Protein AF-A0A0J7LM76-F1 (afdb_monomer_lite)

Organism: NCBI:txid1304281

Structure (mmCIF, N/CA/C/O backbone):
data_AF-A0A0J7LM76-F1
#
_entry.id   AF-A0A0J7LM76-F1
#
loop_
_atom_site.group_PDB
_atom_site.id
_atom_site.type_symbol
_atom_site.label_atom_id
_atom_site.label_alt_id
_atom_site.label_comp_id
_atom_site.label_asym_id
_atom_site.label_entity_id
_atom_site.label_seq_id
_atom_site.pdbx_PDB_ins_code
_atom_site.Cartn_x
_atom_site.Cartn_y
_atom_site.Cartn_z
_atom_site.occupancy
_atom_site.B_iso_or_equiv
_atom_site.auth_seq_id
_atom_site.auth_comp_id
_atom_site.auth_asym_id
_atom_site.auth_atom_id
_atom_site.pdbx_PDB_model_num
ATOM 1 N N . MET A 1 1 ? -8.062 10.888 3.475 1.00 72.00 1 MET A N 1
ATOM 2 C CA . MET A 1 1 ? -6.607 10.713 3.688 1.00 72.00 1 MET A CA 1
ATOM 3 C C . MET A 1 1 ? -6.421 9.541 4.639 1.00 72.00 1 MET A C 1
ATOM 5 O O . MET A 1 1 ? -7.207 9.457 5.574 1.00 72.00 1 MET A O 1
ATOM 9 N N . LEU A 1 2 ? -5.479 8.626 4.381 1.00 82.75 2 LEU A N 1
ATOM 10 C CA . LEU A 1 2 ? -5.238 7.482 5.273 1.00 82.75 2 LEU A CA 1
ATOM 11 C C . LEU A 1 2 ? -4.681 7.984 6.621 1.00 82.75 2 LEU A C 1
ATOM 13 O O . LEU A 1 2 ? -3.680 8.714 6.594 1.00 82.75 2 LEU A O 1
ATOM 17 N N . PRO A 1 3 ? -5.318 7.660 7.763 1.00 88.88 3 PRO A N 1
ATOM 18 C CA . PRO A 1 3 ? -4.797 8.015 9.081 1.00 88.88 3 PRO A CA 1
ATOM 19 C C . PRO A 1 3 ? -3.497 7.264 9.407 1.00 88.88 3 PRO A C 1
ATOM 21 O O . PRO A 1 3 ? -3.140 6.288 8.744 1.00 88.88 3 PRO A O 1
ATOM 24 N N . ASN A 1 4 ? -2.782 7.719 10.433 1.00 92.31 4 ASN A N 1
ATOM 25 C CA . ASN A 1 4 ? -1.683 6.931 10.985 1.00 92.31 4 ASN A CA 1
ATOM 26 C C . ASN A 1 4 ? -2.240 5.667 11.652 1.00 92.31 4 ASN A C 1
ATOM 28 O O . ASN A 1 4 ? -3.365 5.666 12.160 1.00 92.31 4 ASN A O 1
ATOM 32 N N . GLY A 1 5 ? -1.452 4.601 11.626 1.00 93.81 5 GLY A N 1
ATOM 33 C CA . GLY A 1 5 ? -1.812 3.330 12.228 1.00 93.81 5 GLY A CA 1
ATOM 34 C C . GLY A 1 5 ? -1.389 2.133 11.394 1.00 93.81 5 GLY A C 1
ATOM 35 O O . GLY A 1 5 ? -0.745 2.242 10.344 1.00 93.81 5 GLY A O 1
ATOM 36 N N . LYS A 1 6 ? -1.772 0.964 11.890 1.00 96.00 6 LYS A N 1
ATOM 37 C CA . LYS A 1 6 ? -1.459 -0.327 11.299 1.00 96.00 6 LYS A CA 1
ATOM 38 C C . LYS A 1 6 ? -2.634 -0.828 10.470 1.00 96.00 6 LYS A C 1
ATOM 40 O O . LYS A 1 6 ? -3.790 -0.756 10.890 1.00 96.00 6 LYS A O 1
ATOM 45 N N . TYR A 1 7 ? -2.332 -1.372 9.301 1.00 94.88 7 TYR A N 1
ATOM 46 C CA . TYR A 1 7 ? -3.302 -1.813 8.311 1.00 94.88 7 TYR A CA 1
ATOM 47 C C . TYR A 1 7 ? -3.037 -3.249 7.887 1.00 94.88 7 TYR A C 1
ATOM 49 O O . TYR A 1 7 ? -1.889 -3.679 7.789 1.00 94.88 7 TYR A O 1
ATOM 57 N N . LYS A 1 8 ? -4.112 -3.958 7.543 1.00 95.44 8 LYS A N 1
ATOM 58 C CA . LYS A 1 8 ? -4.060 -5.195 6.757 1.00 95.44 8 LYS A CA 1
ATOM 59 C C . LYS A 1 8 ? -4.645 -4.969 5.367 1.00 95.44 8 LYS A C 1
ATOM 61 O O . LYS A 1 8 ? -5.560 -4.155 5.196 1.00 95.44 8 LYS A O 1
ATOM 66 N N . VAL A 1 9 ? -4.150 -5.724 4.391 1.00 94.06 9 VAL A N 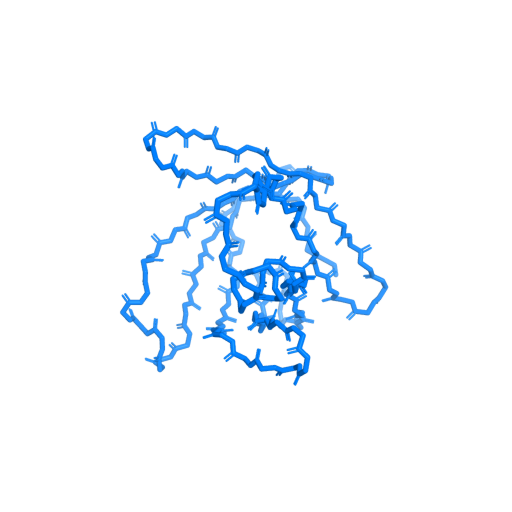1
ATOM 67 C CA . VAL A 1 9 ? -4.661 -5.700 3.015 1.00 94.06 9 VAL A CA 1
ATOM 68 C C . VAL A 1 9 ? -5.666 -6.826 2.785 1.00 94.06 9 VAL A C 1
ATOM 70 O O . VAL A 1 9 ? -5.381 -7.998 3.030 1.00 94.06 9 VAL A O 1
ATOM 73 N N . GLU A 1 10 ? -6.840 -6.468 2.271 1.00 94.75 10 GLU A N 1
ATOM 74 C CA . GLU A 1 10 ? -7.871 -7.396 1.803 1.00 94.75 10 GLU A CA 1
ATOM 75 C C . GLU A 1 10 ? -8.096 -7.180 0.306 1.00 94.75 10 GLU A C 1
ATOM 77 O O . GLU A 1 10 ? -8.751 -6.225 -0.102 1.00 94.75 10 GLU A O 1
ATOM 82 N N . PHE A 1 11 ? -7.527 -8.050 -0.524 1.00 94.94 11 PHE A N 1
ATOM 83 C CA . PHE A 1 11 ? -7.665 -7.962 -1.976 1.00 94.94 11 PHE A CA 1
ATOM 84 C C . PHE A 1 11 ? -9.087 -8.277 -2.455 1.00 94.94 11 PHE A C 1
ATOM 86 O O . PHE A 1 11 ? -9.793 -9.092 -1.856 1.00 94.94 11 PHE A O 1
ATOM 93 N N . ASP A 1 12 ? -9.490 -7.659 -3.568 1.00 93.38 12 ASP A N 1
ATOM 94 C CA . ASP A 1 12 ? -10.718 -8.044 -4.262 1.00 93.38 12 ASP A CA 1
ATOM 95 C C . ASP A 1 12 ? -10.616 -9.486 -4.775 1.00 93.38 12 ASP A C 1
ATOM 97 O O . ASP A 1 12 ? -9.527 -10.003 -5.020 1.00 93.38 12 ASP A O 1
ATOM 101 N N . LYS A 1 13 ? -11.765 -10.140 -4.984 1.00 93.31 13 LYS A N 1
ATOM 102 C CA . LYS A 1 13 ? -11.848 -11.575 -5.312 1.00 93.31 13 LYS A CA 1
ATOM 103 C C . LYS A 1 13 ? -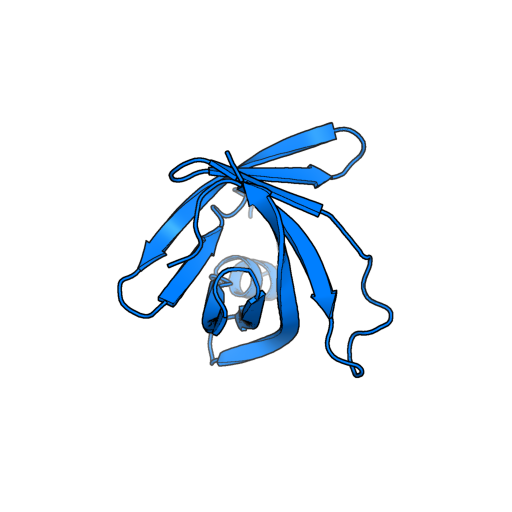10.948 -12.000 -6.480 1.00 93.31 13 LYS A C 1
ATOM 105 O O . LYS A 1 13 ? -10.342 -13.061 -6.440 1.00 93.31 13 LYS A O 1
ATOM 110 N N . GLN A 1 14 ? -10.828 -11.165 -7.509 1.00 92.62 14 GLN A N 1
ATOM 111 C CA . GLN A 1 14 ? -9.983 -11.445 -8.677 1.00 92.62 14 GLN A CA 1
ATOM 112 C C . GLN A 1 14 ? -8.471 -11.465 -8.371 1.00 92.62 14 GLN A C 1
ATOM 114 O O . GLN A 1 14 ? -7.689 -11.952 -9.181 1.00 92.62 14 GLN A O 1
ATOM 119 N N . PHE A 1 15 ? -8.067 -10.964 -7.202 1.00 90.81 15 PHE A N 1
ATOM 120 C CA . PHE A 1 15 ? -6.695 -10.917 -6.698 1.00 90.81 15 PHE A CA 1
ATOM 121 C C . PHE A 1 15 ? -6.538 -11.712 -5.389 1.00 90.81 15 PHE A C 1
ATOM 123 O O . PHE A 1 15 ? -5.578 -11.506 -4.654 1.00 90.81 15 PHE A O 1
ATOM 130 N N . GLU A 1 16 ? -7.452 -12.636 -5.076 1.00 89.38 16 GLU A N 1
ATOM 131 C CA . GLU A 1 16 ? -7.470 -13.362 -3.792 1.00 89.38 16 GLU A CA 1
ATOM 132 C C . GLU A 1 16 ? -6.212 -14.203 -3.514 1.00 89.38 16 GLU A C 1
ATOM 134 O O . GLU A 1 16 ? -5.915 -14.508 -2.358 1.00 89.38 16 GLU A O 1
ATOM 139 N N . LEU A 1 17 ? -5.466 -14.555 -4.567 1.00 90.94 17 LEU A N 1
ATOM 140 C CA . LEU A 1 17 ? -4.208 -15.300 -4.491 1.00 90.94 17 LEU A CA 1
ATOM 141 C C . LEU A 1 17 ? -2.989 -14.419 -4.172 1.00 90.94 17 LEU A C 1
ATOM 143 O O . LEU A 1 17 ? -1.901 -14.954 -3.963 1.00 90.94 17 LEU A O 1
ATOM 147 N N . TYR A 1 18 ? -3.137 -13.090 -4.144 1.00 87.00 18 TYR A N 1
ATOM 148 C CA . TYR A 1 18 ? -2.037 -12.200 -3.778 1.00 87.00 18 TYR A CA 1
ATOM 149 C C . TYR A 1 18 ? -1.645 -12.408 -2.307 1.00 87.00 18 TYR A C 1
ATOM 151 O O . TYR A 1 18 ? -2.508 -12.664 -1.458 1.00 87.00 18 TYR A O 1
ATOM 159 N N . PRO A 1 19 ? -0.345 -12.290 -1.978 1.00 86.56 19 PRO A N 1
ATOM 160 C CA . PRO A 1 19 ? 0.125 -12.469 -0.615 1.00 86.56 19 PRO A CA 1
ATOM 161 C C . PRO A 1 19 ? -0.535 -11.436 0.292 1.00 86.56 19 PRO A C 1
ATOM 163 O O . PRO A 1 19 ? -0.503 -10.238 0.021 1.00 86.56 19 PRO A O 1
ATOM 166 N N . LYS A 1 20 ? -1.137 -11.905 1.383 1.00 87.31 20 LYS A N 1
ATOM 167 C CA . LYS A 1 20 ? -1.681 -11.026 2.417 1.00 87.31 20 LYS A CA 1
ATOM 168 C C . LYS A 1 20 ? -0.525 -10.459 3.225 1.00 87.31 20 LYS A C 1
ATOM 170 O O . LYS A 1 20 ? 0.370 -11.203 3.620 1.00 87.31 20 LYS A O 1
ATOM 175 N N . PHE A 1 21 ? -0.571 -9.164 3.493 1.00 91.00 21 PHE A N 1
ATOM 176 C CA . PHE A 1 21 ? 0.436 -8.496 4.300 1.00 91.00 21 PHE A CA 1
ATOM 177 C C . PHE A 1 21 ? -0.182 -7.381 5.138 1.00 91.00 21 PHE A C 1
ATOM 179 O O . PHE A 1 21 ? -1.314 -6.937 4.910 1.00 91.00 21 PHE A O 1
ATOM 186 N N . GLU A 1 22 ? 0.598 -6.957 6.123 1.00 94.75 22 GLU A N 1
ATOM 187 C CA . GLU A 1 22 ? 0.316 -5.817 6.978 1.00 94.75 22 GLU A CA 1
ATOM 188 C C . GLU A 1 22 ? 1.378 -4.746 6.757 1.00 94.75 22 GLU A C 1
ATOM 190 O O . GLU A 1 22 ? 2.526 -5.043 6.412 1.00 94.75 22 GLU A O 1
ATOM 195 N N . PHE A 1 23 ? 0.989 -3.499 6.972 1.00 94.00 23 PHE A N 1
ATOM 196 C CA . PHE A 1 23 ? 1.892 -2.361 6.925 1.00 94.00 23 PHE A CA 1
ATOM 197 C C . PHE A 1 23 ? 1.464 -1.313 7.948 1.00 94.00 23 PHE A C 1
ATOM 199 O O . PHE A 1 23 ? 0.322 -1.301 8.409 1.00 94.00 23 PHE A O 1
ATOM 206 N N . GLN A 1 24 ? 2.380 -0.423 8.294 1.00 95.31 24 GLN A N 1
ATOM 207 C CA . GLN A 1 24 ? 2.133 0.701 9.183 1.00 95.31 24 GLN A CA 1
ATOM 208 C C . GLN A 1 24 ? 2.365 2.006 8.439 1.00 95.31 24 GLN A C 1
ATOM 210 O O . GLN A 1 24 ? 3.341 2.130 7.702 1.00 95.31 24 GLN A O 1
ATOM 215 N N . ILE A 1 25 ? 1.465 2.968 8.624 1.00 92.44 25 ILE A N 1
ATOM 216 C CA . ILE A 1 25 ? 1.656 4.345 8.176 1.00 92.44 25 ILE A CA 1
ATOM 217 C C . ILE A 1 25 ? 1.875 5.209 9.407 1.00 92.44 25 ILE A C 1
ATOM 219 O O . ILE A 1 25 ? 1.010 5.273 10.277 1.00 92.44 25 ILE A O 1
ATOM 223 N N . LEU A 1 26 ? 2.995 5.923 9.422 1.00 92.81 26 LEU A N 1
ATOM 224 C CA . LEU A 1 26 ? 3.290 6.938 10.421 1.00 92.81 26 LEU A CA 1
ATOM 225 C C . LEU A 1 26 ? 3.768 8.201 9.708 1.00 92.81 26 LEU A C 1
ATOM 227 O O . LEU A 1 26 ? 4.839 8.221 9.101 1.00 92.81 26 LEU A O 1
ATOM 231 N N . ASN A 1 27 ? 2.963 9.261 9.782 1.00 89.44 27 ASN A N 1
ATOM 232 C CA . ASN A 1 27 ? 3.192 10.529 9.090 1.00 89.44 27 ASN A CA 1
ATOM 233 C C . ASN A 1 27 ? 3.333 10.316 7.572 1.00 89.44 27 ASN A C 1
ATOM 235 O O . ASN A 1 27 ? 2.369 9.900 6.920 1.00 89.44 27 ASN A O 1
ATOM 239 N N . ASP A 1 28 ? 4.523 10.576 7.033 1.00 89.44 28 ASP A N 1
ATOM 240 C CA . ASP A 1 28 ? 4.866 10.461 5.613 1.00 89.44 28 ASP A CA 1
ATOM 241 C C . ASP A 1 28 ? 5.736 9.229 5.332 1.00 89.44 28 ASP A C 1
ATOM 243 O O . ASP A 1 28 ? 6.495 9.203 4.365 1.00 89.44 28 ASP A O 1
ATOM 247 N N . SER A 1 29 ? 5.620 8.196 6.167 1.00 91.31 29 SER A N 1
ATOM 248 C CA . SER A 1 29 ? 6.336 6.932 6.005 1.00 91.31 29 SER A CA 1
ATOM 249 C C . SER A 1 29 ? 5.381 5.745 6.000 1.00 91.31 29 SER A C 1
ATOM 251 O O . SER A 1 29 ? 4.386 5.727 6.728 1.00 91.31 29 SER A O 1
ATOM 253 N N . ILE A 1 30 ? 5.719 4.737 5.198 1.00 91.69 30 ILE A N 1
ATOM 254 C CA . ILE A 1 30 ? 5.113 3.407 5.222 1.00 91.69 30 ILE A CA 1
ATOM 255 C C . ILE A 1 30 ? 6.171 2.373 5.603 1.00 91.69 30 ILE A C 1
ATOM 257 O O . ILE A 1 30 ? 7.262 2.368 5.036 1.00 91.69 30 ILE A O 1
ATOM 261 N N . THR A 1 31 ? 5.836 1.485 6.532 1.00 93.62 31 THR A N 1
ATOM 262 C CA . THR A 1 31 ? 6.696 0.383 6.969 1.00 93.62 31 THR A CA 1
ATOM 263 C C . THR A 1 31 ? 5.996 -0.942 6.720 1.00 93.62 31 THR A C 1
ATOM 265 O O . THR A 1 31 ? 4.854 -1.127 7.136 1.00 93.62 31 THR A O 1
ATOM 268 N N . PHE A 1 32 ? 6.664 -1.883 6.062 1.00 91.75 32 PHE A N 1
ATOM 269 C CA . PHE A 1 32 ? 6.137 -3.221 5.788 1.00 91.75 32 PHE A CA 1
ATOM 270 C C . PHE A 1 32 ? 7.252 -4.266 5.862 1.00 91.75 32 PHE A C 1
ATOM 272 O O . PHE A 1 32 ? 8.435 -3.932 5.846 1.00 91.75 32 PHE A O 1
ATOM 279 N N . TYR A 1 33 ? 6.877 -5.536 5.997 1.00 88.25 33 TYR A N 1
ATOM 280 C CA . TYR A 1 33 ? 7.834 -6.638 6.068 1.00 88.25 33 TYR A CA 1
ATOM 281 C C . TYR A 1 33 ? 8.109 -7.197 4.669 1.00 88.25 33 TYR A C 1
ATOM 283 O O . TYR A 1 33 ? 7.196 -7.679 4.001 1.00 88.25 33 TYR A O 1
ATOM 291 N N . GLU A 1 34 ? 9.364 -7.148 4.235 1.00 83.69 34 GLU A N 1
ATOM 292 C CA . GLU A 1 34 ? 9.829 -7.616 2.929 1.00 83.69 34 GLU A CA 1
ATOM 293 C C . GLU A 1 34 ? 11.222 -8.247 3.092 1.00 83.69 34 GLU A C 1
ATOM 295 O O . GLU A 1 34 ? 12.048 -7.769 3.869 1.00 83.69 34 GLU A O 1
ATOM 300 N N . ASN A 1 35 ? 11.493 -9.354 2.391 1.00 82.62 35 ASN A N 1
ATOM 301 C CA . ASN A 1 35 ? 12.806 -10.020 2.398 1.00 82.62 35 ASN A CA 1
ATOM 302 C C . ASN A 1 35 ? 13.385 -10.267 3.809 1.00 82.62 35 ASN A C 1
ATOM 304 O O . ASN A 1 35 ? 14.555 -10.007 4.074 1.00 82.62 35 ASN A O 1
ATOM 308 N N . TYR A 1 36 ? 12.556 -10.780 4.721 1.00 86.69 36 TYR A N 1
ATOM 309 C CA . TYR A 1 36 ? 12.907 -11.091 6.114 1.00 86.69 36 TYR A CA 1
ATOM 310 C C . TYR A 1 36 ? 13.228 -9.892 7.026 1.00 86.69 36 TYR A C 1
ATOM 312 O O . TYR A 1 36 ? 13.698 -10.082 8.151 1.00 86.69 36 TYR A O 1
ATOM 320 N N . SER A 1 37 ? 12.938 -8.665 6.593 1.00 88.94 37 SER A N 1
ATOM 321 C CA . SER A 1 37 ? 13.207 -7.444 7.358 1.00 88.94 37 SER A CA 1
ATOM 322 C C . SER A 1 37 ? 12.076 -6.422 7.232 1.00 88.94 37 SER A C 1
ATOM 324 O O . SER A 1 37 ? 11.241 -6.502 6.333 1.00 88.94 37 SER A O 1
ATOM 326 N N . PHE A 1 38 ? 12.022 -5.463 8.157 1.00 90.88 38 PHE A N 1
ATOM 327 C CA . PHE A 1 38 ? 11.127 -4.316 8.025 1.00 90.88 38 PHE A CA 1
ATOM 328 C C . PHE A 1 38 ? 11.778 -3.254 7.146 1.00 90.88 38 PHE A C 1
ATOM 330 O O . PHE A 1 38 ? 12.884 -2.797 7.434 1.00 90.88 38 PHE A O 1
ATOM 337 N N . VAL A 1 39 ? 11.065 -2.855 6.099 1.00 90.75 39 VAL A N 1
ATOM 338 C CA . VAL A 1 39 ? 11.475 -1.812 5.165 1.00 90.75 39 VAL A CA 1
ATOM 339 C C . VAL A 1 39 ? 10.565 -0.611 5.365 1.00 90.75 39 VAL A C 1
ATOM 341 O O . VAL A 1 39 ? 9.341 -0.737 5.312 1.00 90.75 39 VAL A O 1
ATOM 344 N N . THR A 1 40 ? 11.176 0.551 5.580 1.00 90.94 40 THR A N 1
ATOM 345 C CA . THR A 1 40 ? 10.481 1.836 5.673 1.00 90.94 40 THR A CA 1
ATOM 346 C C . THR A 1 40 ? 10.750 2.632 4.409 1.00 90.94 40 THR A C 1
ATOM 348 O O . THR A 1 40 ? 11.905 2.802 4.021 1.00 90.94 40 THR A O 1
ATOM 351 N N . ARG A 1 41 ? 9.695 3.136 3.774 1.00 89.81 41 ARG A N 1
ATOM 352 C CA . ARG A 1 41 ? 9.778 3.991 2.584 1.00 89.81 41 ARG A CA 1
ATOM 353 C C . ARG A 1 41 ? 9.004 5.275 2.820 1.00 89.81 41 ARG A C 1
ATOM 355 O O . ARG A 1 41 ? 8.002 5.268 3.541 1.00 89.81 41 ARG A O 1
ATOM 362 N N . LYS A 1 42 ? 9.443 6.373 2.209 1.00 90.12 42 LYS A N 1
ATOM 363 C CA . LYS A 1 42 ? 8.668 7.611 2.244 1.00 90.12 42 LYS A CA 1
ATOM 364 C C . LYS A 1 42 ? 7.398 7.445 1.407 1.00 90.12 42 LYS A C 1
ATOM 366 O O . LYS A 1 42 ? 7.391 6.732 0.403 1.00 90.12 42 LYS A O 1
ATOM 371 N N . ILE A 1 43 ? 6.318 8.095 1.817 1.00 88.44 43 ILE A N 1
ATOM 372 C CA . ILE A 1 43 ? 5.094 8.208 1.030 1.00 88.44 43 ILE A CA 1
ATOM 373 C C . ILE A 1 43 ? 4.772 9.667 0.754 1.00 88.44 43 ILE A C 1
ATOM 375 O O . ILE A 1 43 ? 4.947 10.537 1.604 1.00 88.44 43 ILE A O 1
ATOM 379 N N . GLU A 1 44 ? 4.239 9.925 -0.432 1.00 85.75 44 GLU A N 1
ATOM 380 C CA . GLU A 1 44 ? 3.671 11.217 -0.789 1.00 85.75 44 GLU A CA 1
ATOM 381 C C . GLU A 1 44 ? 2.156 11.088 -0.890 1.00 85.75 44 GLU A C 1
ATOM 383 O O . GLU A 1 44 ? 1.629 10.224 -1.596 1.00 85.75 44 GLU A O 1
ATOM 388 N N . LYS A 1 45 ? 1.449 11.952 -0.158 1.00 80.06 45 LYS A N 1
ATOM 389 C CA . LYS A 1 45 ? -0.012 12.044 -0.176 1.00 80.06 45 LYS A CA 1
ATOM 390 C C . LYS A 1 45 ? -0.394 13.244 -1.033 1.00 80.06 45 LYS A C 1
ATOM 392 O O . LYS A 1 45 ? -0.011 14.368 -0.713 1.00 80.06 45 LYS A O 1
ATOM 397 N N . ASN A 1 46 ? -1.157 13.032 -2.101 1.00 72.62 46 ASN A N 1
ATOM 398 C CA . ASN A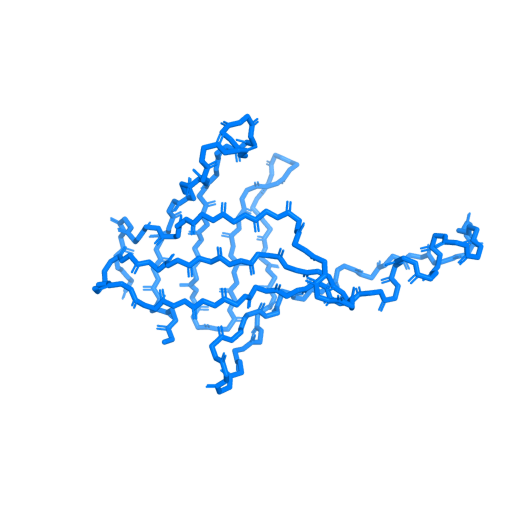 1 46 ? -1.682 14.141 -2.897 1.00 72.62 46 ASN A CA 1
ATOM 399 C C . ASN A 1 46 ? -3.131 14.483 -2.487 1.00 72.62 46 ASN A C 1
ATOM 401 O O . ASN A 1 46 ? -3.811 13.722 -1.791 1.00 72.62 46 ASN A O 1
ATOM 405 N N . LYS A 1 47 ? -3.612 15.657 -2.912 1.00 67.62 47 LYS A N 1
ATOM 406 C CA . LYS A 1 47 ? -4.980 16.122 -2.612 1.00 67.62 47 LYS A CA 1
ATOM 407 C C . LYS A 1 47 ? -6.065 15.257 -3.265 1.00 67.62 47 LYS A C 1
ATOM 409 O O . LYS A 1 47 ? -7.185 15.223 -2.766 1.00 67.62 47 LYS A O 1
ATOM 414 N N . ASP A 1 48 ? -5.712 14.512 -4.308 1.00 66.88 48 ASP A N 1
ATOM 415 C CA . ASP A 1 48 ? -6.615 13.671 -5.099 1.00 66.88 48 ASP A CA 1
ATOM 416 C C . ASP A 1 48 ? -6.757 12.244 -4.541 1.00 66.88 48 ASP A C 1
ATOM 418 O O . ASP A 1 48 ? -7.168 11.325 -5.245 1.00 66.88 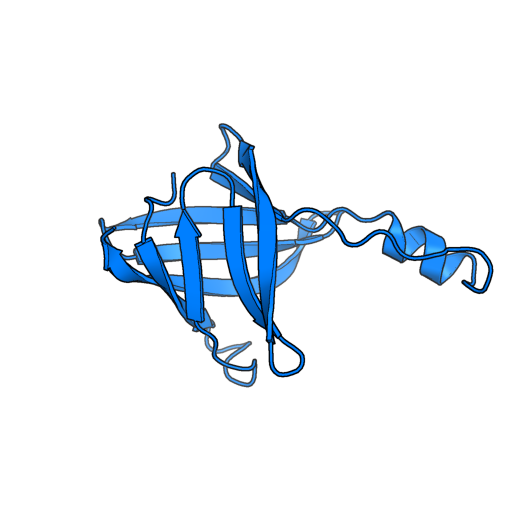48 ASP A O 1
ATOM 422 N N . CYS A 1 49 ? -6.448 12.053 -3.253 1.00 65.50 49 CYS A N 1
ATOM 423 C CA . CYS A 1 49 ? -6.510 10.759 -2.572 1.00 65.50 49 CYS A CA 1
ATOM 424 C C . CYS A 1 49 ? -5.595 9.695 -3.194 1.00 65.50 49 CYS A C 1
ATOM 426 O O . CYS A 1 49 ? -5.939 8.512 -3.187 1.00 65.50 49 CYS A O 1
ATOM 428 N N . SER A 1 50 ? -4.422 10.096 -3.680 1.00 73.75 50 SER A N 1
ATOM 429 C CA . SER A 1 50 ? -3.363 9.179 -4.084 1.00 73.75 50 SER A CA 1
ATOM 430 C C . SER A 1 50 ? -2.264 9.063 -3.032 1.00 73.75 50 SER A C 1
ATOM 432 O O . SER A 1 50 ? -1.964 10.015 -2.307 1.00 73.75 50 SER A O 1
ATOM 434 N N . LEU A 1 51 ? -1.648 7.883 -2.986 1.00 80.12 51 LEU A N 1
ATOM 435 C CA . LEU A 1 51 ? -0.420 7.596 -2.248 1.00 80.12 51 LEU A CA 1
ATOM 436 C C . LEU A 1 51 ? 0.603 7.074 -3.244 1.00 80.12 51 LEU A C 1
ATOM 438 O O . LEU A 1 51 ? 0.352 6.103 -3.963 1.00 80.12 51 LEU A O 1
ATOM 442 N N . ILE A 1 52 ? 1.749 7.738 -3.263 1.00 80.81 52 ILE A N 1
ATOM 443 C CA . ILE A 1 52 ? 2.922 7.326 -4.024 1.00 80.81 52 ILE A CA 1
ATOM 444 C C . ILE A 1 52 ? 3.931 6.823 -3.002 1.00 80.81 52 ILE A C 1
ATOM 446 O O . ILE A 1 52 ? 4.246 7.534 -2.050 1.00 80.81 52 ILE A O 1
ATOM 450 N N . ILE A 1 53 ? 4.381 5.582 -3.162 1.00 81.62 53 ILE A N 1
ATOM 451 C CA . ILE A 1 53 ? 5.466 5.030 -2.349 1.00 81.62 53 ILE A CA 1
ATOM 452 C C . ILE A 1 53 ? 6.768 5.399 -3.044 1.00 81.62 53 ILE A C 1
ATOM 454 O O . ILE A 1 53 ? 6.878 5.238 -4.260 1.00 81.62 53 ILE A O 1
ATOM 458 N N . GLU A 1 54 ? 7.740 5.880 -2.276 1.00 78.75 54 GLU A N 1
ATOM 459 C CA . GLU A 1 54 ? 9.091 6.119 -2.764 1.00 78.75 54 GLU A CA 1
ATOM 460 C C . GLU A 1 54 ? 9.607 4.882 -3.500 1.00 78.75 54 GLU A C 1
ATOM 462 O O . GLU A 1 54 ? 9.590 3.750 -2.997 1.00 78.75 54 GLU A O 1
ATOM 467 N N . LYS A 1 55 ? 10.014 5.118 -4.743 1.00 73.19 55 LYS A N 1
ATOM 468 C CA . LYS A 1 55 ? 10.500 4.079 -5.627 1.00 73.19 55 LYS A CA 1
ATOM 469 C C . LYS A 1 55 ? 11.947 3.755 -5.267 1.00 73.19 55 LYS A C 1
ATOM 471 O O . LYS A 1 55 ? 12.759 4.654 -5.068 1.00 73.19 55 LYS A O 1
ATOM 476 N N . GLU A 1 56 ? 12.277 2.471 -5.249 1.00 72.50 56 GLU A N 1
ATOM 477 C CA . GLU A 1 56 ? 13.665 2.033 -5.150 1.00 72.50 56 GLU A CA 1
ATOM 478 C C . GLU A 1 56 ? 14.472 2.515 -6.367 1.00 72.50 56 GLU A C 1
ATOM 480 O O . GLU A 1 56 ? 14.017 2.445 -7.517 1.00 72.50 56 GLU A O 1
ATOM 485 N N . ILE A 1 57 ? 15.676 3.026 -6.111 1.00 75.12 57 ILE A N 1
ATOM 486 C CA . ILE A 1 57 ? 16.607 3.416 -7.167 1.00 75.12 57 ILE A CA 1
ATOM 487 C C . ILE A 1 57 ? 17.263 2.139 -7.693 1.00 75.12 57 ILE A C 1
ATOM 489 O O . ILE A 1 57 ? 18.102 1.543 -7.025 1.00 75.12 57 ILE A O 1
ATOM 493 N N . ILE A 1 58 ? 16.870 1.729 -8.898 1.00 78.50 58 ILE A N 1
ATOM 494 C CA . ILE A 1 58 ? 17.442 0.576 -9.600 1.00 78.50 58 ILE A CA 1
ATOM 495 C C . ILE A 1 58 ? 18.542 1.069 -10.545 1.00 78.50 58 ILE A C 1
ATOM 497 O O . ILE A 1 58 ? 18.305 1.998 -11.321 1.00 78.50 58 ILE A O 1
ATOM 501 N N . ASP A 1 59 ? 19.720 0.440 -10.496 1.00 82.94 59 ASP A N 1
ATOM 502 C CA . ASP A 1 59 ? 20.792 0.671 -11.471 1.00 82.94 59 ASP A CA 1
ATOM 503 C C . ASP A 1 59 ? 20.335 0.217 -12.867 1.00 82.94 59 ASP A C 1
ATOM 505 O O . ASP A 1 59 ? 20.030 -0.954 -13.097 1.00 82.94 59 ASP A O 1
ATOM 509 N N . GLU A 1 60 ? 20.252 1.163 -13.804 1.00 87.69 60 GLU A N 1
ATOM 510 C CA . GLU A 1 60 ? 19.781 0.908 -15.165 1.00 87.69 60 GLU A CA 1
ATOM 511 C C . GLU A 1 60 ? 20.884 0.398 -16.109 1.00 87.69 60 GLU A C 1
ATOM 513 O O . GLU A 1 60 ? 20.587 0.118 -17.273 1.00 87.69 60 GLU A O 1
ATOM 518 N N . THR A 1 61 ? 22.136 0.286 -15.643 1.00 90.12 61 THR A N 1
ATOM 519 C CA . THR A 1 61 ? 23.309 -0.012 -16.486 1.00 90.12 61 THR A CA 1
ATOM 520 C C . THR A 1 61 ? 23.151 -1.319 -17.269 1.00 90.12 61 THR A C 1
ATOM 522 O O . THR A 1 61 ? 23.424 -1.343 -18.470 1.00 90.12 61 THR A O 1
ATOM 525 N N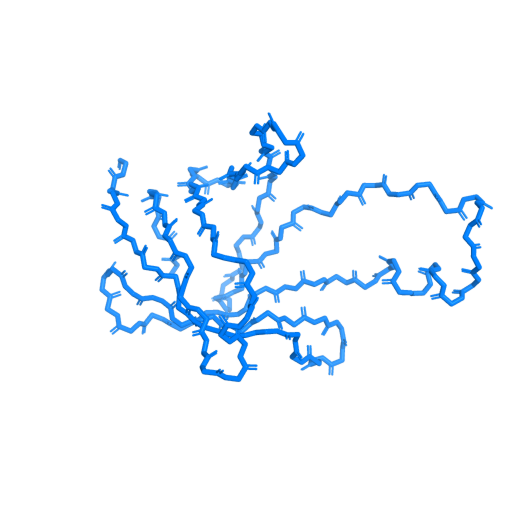 . ASP A 1 62 ? 22.617 -2.362 -16.628 1.00 91.75 62 ASP A N 1
ATOM 526 C CA . ASP A 1 62 ? 22.441 -3.694 -17.226 1.00 91.75 62 ASP A CA 1
ATOM 527 C C . ASP A 1 62 ? 21.012 -3.957 -17.741 1.00 91.75 62 ASP A C 1
ATOM 529 O O . ASP A 1 62 ? 20.683 -5.065 -18.171 1.00 91.75 62 ASP A O 1
ATOM 533 N N . LEU A 1 63 ? 20.132 -2.950 -17.709 1.00 88.50 63 LEU A N 1
ATOM 534 C CA . LEU A 1 63 ? 18.744 -3.103 -18.141 1.00 88.50 63 LEU A CA 1
ATOM 535 C C . LEU A 1 63 ? 18.593 -2.913 -19.658 1.00 88.50 63 LEU A C 1
ATOM 537 O O . LEU A 1 63 ? 19.204 -2.045 -20.282 1.00 88.50 63 LEU A O 1
ATOM 541 N N . THR A 1 64 ? 17.694 -3.687 -20.264 1.00 91.62 64 THR A N 1
ATOM 542 C CA . THR A 1 64 ? 17.232 -3.455 -21.643 1.00 91.62 64 THR A CA 1
ATOM 543 C C . THR A 1 64 ? 16.393 -2.176 -21.739 1.00 91.62 64 THR A C 1
ATOM 545 O O . THR A 1 64 ? 15.809 -1.731 -20.752 1.00 91.62 64 THR A O 1
ATOM 548 N N . GLU A 1 65 ? 16.245 -1.603 -22.938 1.00 87.50 65 GLU A N 1
ATOM 549 C CA . GLU A 1 65 ? 15.420 -0.397 -23.137 1.00 87.50 65 GLU A CA 1
ATOM 550 C C . GLU A 1 65 ? 13.964 -0.584 -22.686 1.00 87.50 65 GLU A C 1
ATOM 552 O O . GLU A 1 65 ? 13.391 0.310 -22.065 1.00 87.50 65 GLU A O 1
ATOM 557 N N . LEU A 1 66 ? 13.383 -1.770 -22.903 1.00 79.00 66 LEU A N 1
ATOM 558 C CA . LEU A 1 66 ? 12.047 -2.085 -22.393 1.00 79.00 66 LEU A CA 1
ATOM 559 C C . LEU A 1 66 ? 12.009 -2.060 -20.856 1.00 79.00 66 LEU A C 1
ATOM 561 O O . LEU A 1 66 ? 11.089 -1.492 -20.274 1.00 79.00 66 LEU A O 1
ATOM 565 N N . GLN A 1 67 ? 13.012 -2.634 -20.189 1.00 76.44 67 GLN A N 1
ATOM 566 C CA . GLN A 1 67 ? 13.100 -2.631 -18.725 1.00 76.44 67 GLN A CA 1
ATOM 567 C C . GLN A 1 67 ? 13.326 -1.225 -18.166 1.00 76.44 67 GLN A C 1
ATOM 569 O O . GLN A 1 67 ? 12.696 -0.877 -17.175 1.00 76.44 67 GLN A O 1
ATOM 574 N N . LYS A 1 68 ? 14.142 -0.389 -18.818 1.00 83.75 68 LYS A N 1
ATOM 575 C CA . LYS A 1 68 ? 14.308 1.027 -18.447 1.00 83.75 68 LYS A CA 1
ATOM 576 C C . LYS A 1 68 ? 13.000 1.800 -18.589 1.00 83.75 68 LYS A C 1
ATOM 578 O O . LYS A 1 68 ? 12.629 2.560 -17.700 1.00 83.75 68 LYS A O 1
ATOM 583 N N . MET A 1 69 ? 12.260 1.583 -19.679 1.00 80.94 69 MET A N 1
ATOM 584 C CA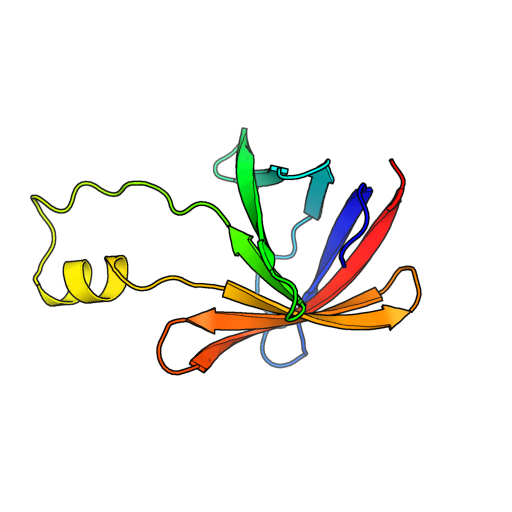 . MET A 1 69 ? 10.943 2.198 -19.873 1.00 80.94 69 MET A CA 1
ATOM 585 C C . MET A 1 69 ? 9.942 1.780 -18.791 1.00 80.94 69 MET A C 1
ATOM 587 O O . MET A 1 69 ? 9.231 2.635 -18.271 1.00 80.94 69 MET A O 1
ATOM 591 N N . LEU A 1 70 ? 9.907 0.495 -18.424 1.00 73.94 70 LEU A N 1
ATOM 592 C CA . LEU A 1 70 ? 9.062 -0.006 -17.336 1.00 73.94 70 LEU A CA 1
ATOM 593 C C . LEU A 1 70 ? 9.509 0.536 -15.972 1.00 73.94 70 LEU A C 1
ATOM 595 O O . LEU A 1 70 ? 8.670 0.931 -15.171 1.00 73.94 70 LEU A O 1
ATOM 599 N N . ASN A 1 71 ? 10.819 0.623 -15.731 1.00 76.19 71 ASN A N 1
ATOM 600 C CA . ASN A 1 71 ? 11.384 1.181 -14.506 1.00 76.19 71 ASN A CA 1
ATOM 601 C C . ASN A 1 71 ? 10.980 2.650 -14.329 1.00 76.19 71 ASN A C 1
ATOM 603 O O . ASN A 1 71 ? 10.685 3.081 -13.223 1.00 76.19 71 ASN A O 1
ATOM 607 N N . ARG A 1 72 ? 10.920 3.442 -15.400 1.00 77.94 72 ARG A N 1
ATOM 608 C CA . ARG A 1 72 ? 10.512 4.857 -15.327 1.00 77.94 72 ARG A CA 1
ATOM 609 C C . ARG A 1 72 ? 9.046 5.067 -14.949 1.00 77.94 72 ARG A C 1
ATOM 611 O O . ARG A 1 72 ? 8.679 6.208 -14.664 1.00 77.94 72 ARG A O 1
ATOM 618 N N . GLN A 1 73 ? 8.225 4.016 -14.943 1.00 77.12 73 GLN A N 1
ATOM 619 C CA . GLN A 1 73 ? 6.832 4.152 -14.547 1.00 77.12 73 GLN A CA 1
ATOM 620 C C . GLN A 1 73 ? 6.697 4.409 -13.047 1.00 77.12 73 GLN A C 1
ATOM 622 O O . GLN A 1 73 ? 7.414 3.818 -12.238 1.00 77.12 73 GLN A O 1
ATOM 627 N N . HIS A 1 74 ? 5.755 5.278 -12.681 1.00 76.31 74 HIS A N 1
ATOM 628 C CA . HIS A 1 74 ? 5.495 5.628 -11.285 1.00 76.31 74 HIS A CA 1
ATOM 629 C C . HIS A 1 74 ? 4.185 4.995 -10.825 1.00 76.31 74 HIS A C 1
ATOM 631 O O . HIS A 1 74 ? 3.113 5.562 -11.047 1.00 76.31 74 HIS A O 1
ATOM 637 N N . PRO A 1 75 ? 4.233 3.805 -10.205 1.00 80.75 75 PRO A N 1
ATOM 638 C CA . PRO A 1 75 ? 3.033 3.217 -9.661 1.00 80.75 75 PRO A CA 1
ATOM 639 C C . PRO A 1 75 ? 2.474 4.071 -8.522 1.00 80.75 75 PRO A C 1
ATOM 641 O O . PRO A 1 75 ? 3.207 4.600 -7.686 1.00 80.75 75 PRO A O 1
ATOM 644 N N . PHE A 1 76 ? 1.154 4.172 -8.466 1.00 83.75 76 PHE A N 1
ATOM 645 C CA . PHE A 1 76 ? 0.455 4.920 -7.435 1.00 83.75 76 PHE A CA 1
ATOM 646 C C . PHE A 1 76 ? -0.819 4.201 -7.024 1.00 83.75 76 PHE A C 1
ATOM 648 O O . PHE A 1 76 ? -1.462 3.491 -7.801 1.00 83.75 76 PHE A O 1
ATOM 655 N N . TYR A 1 77 ? -1.200 4.413 -5.775 1.00 85.31 77 TYR A N 1
ATOM 656 C CA . TYR A 1 77 ? -2.478 3.968 -5.261 1.00 85.31 77 TYR A CA 1
ATOM 657 C C . TYR A 1 77 ? -3.463 5.125 -5.300 1.00 85.31 77 TYR A C 1
ATOM 659 O O . TYR A 1 77 ? -3.109 6.232 -4.911 1.00 85.31 77 TYR A O 1
ATOM 667 N N . THR A 1 78 ? -4.698 4.865 -5.713 1.00 85.88 78 THR A N 1
ATOM 668 C CA . THR A 1 78 ? -5.835 5.780 -5.526 1.00 85.88 78 THR A CA 1
ATOM 669 C C . THR A 1 78 ? -6.787 5.192 -4.505 1.00 85.88 78 THR A C 1
ATOM 671 O O . THR A 1 78 ? -7.107 4.006 -4.620 1.00 85.88 78 THR A O 1
ATOM 674 N N . PHE A 1 79 ? -7.292 6.000 -3.573 1.00 84.56 79 PHE A N 1
ATOM 675 C CA . PHE A 1 79 ? -8.187 5.521 -2.521 1.00 84.56 79 PHE A CA 1
ATOM 676 C C . PHE A 1 79 ? -9.535 6.207 -2.502 1.00 84.56 79 PHE A C 1
ATOM 678 O O . PHE A 1 79 ? -9.675 7.381 -2.842 1.00 84.56 79 PHE A O 1
ATOM 685 N N . LYS A 1 80 ? -10.512 5.480 -1.966 1.00 84.06 80 LYS A N 1
ATOM 686 C CA . LYS A 1 80 ? -11.805 6.017 -1.565 1.00 84.06 80 LYS A CA 1
ATOM 687 C C . LYS A 1 80 ? -12.111 5.577 -0.139 1.00 84.06 80 LYS A C 1
ATOM 689 O O . LYS A 1 80 ? -12.126 4.385 0.162 1.00 84.06 80 LYS A O 1
ATOM 694 N N . THR A 1 81 ? -12.372 6.538 0.742 1.00 82.62 81 THR A N 1
ATOM 695 C CA . THR A 1 81 ? -12.836 6.236 2.100 1.00 82.62 81 THR A CA 1
ATOM 696 C C . THR A 1 81 ? -14.232 5.618 2.035 1.00 82.62 81 THR A C 1
ATOM 698 O O . THR A 1 81 ? -15.135 6.196 1.429 1.00 82.62 81 THR A O 1
ATOM 701 N N . ILE A 1 82 ? -14.401 4.453 2.662 1.00 81.69 82 ILE A N 1
ATOM 702 C CA . ILE A 1 82 ? -15.700 3.786 2.826 1.00 81.69 82 ILE A CA 1
ATOM 703 C C . ILE A 1 82 ? -16.246 4.083 4.224 1.00 81.69 82 ILE A C 1
ATOM 705 O O . ILE A 1 82 ? -17.416 4.418 4.382 1.00 81.69 82 ILE A O 1
ATOM 709 N N . SER A 1 83 ? -15.379 3.963 5.231 1.00 86.44 83 SER A N 1
ATOM 710 C CA . SER A 1 83 ? -15.646 4.240 6.643 1.00 86.44 83 SER A CA 1
ATOM 711 C C . SER A 1 83 ? -14.338 4.579 7.364 1.00 86.44 83 SER A C 1
ATOM 713 O O . SER A 1 83 ? -13.263 4.459 6.779 1.00 86.44 83 SER A O 1
ATOM 715 N N . ASP A 1 84 ? -14.413 4.928 8.648 1.00 84.88 84 ASP A N 1
ATOM 716 C CA . ASP A 1 84 ? -13.254 5.378 9.439 1.00 84.88 84 ASP A CA 1
ATOM 717 C C . ASP A 1 84 ? -12.100 4.361 9.504 1.00 84.88 84 ASP A C 1
ATOM 719 O O . ASP A 1 84 ? -10.941 4.736 9.647 1.00 84.88 84 ASP A O 1
ATOM 723 N N . SER A 1 85 ? -12.405 3.070 9.353 1.00 90.19 85 SER A N 1
ATOM 724 C CA . SER A 1 85 ? -11.435 1.970 9.386 1.00 90.19 85 SER A CA 1
ATOM 725 C C . SER A 1 85 ? -11.260 1.228 8.057 1.00 90.19 85 SER A C 1
ATOM 727 O O . SER A 1 85 ? -10.538 0.231 8.016 1.00 90.19 85 SER A O 1
ATOM 729 N N . ARG A 1 86 ? -11.926 1.654 6.971 1.00 92.12 86 ARG A N 1
ATOM 730 C CA . ARG A 1 86 ? -11.909 0.935 5.684 1.00 92.12 86 ARG A CA 1
ATOM 731 C C . ARG A 1 86 ? -11.767 1.876 4.498 1.00 92.12 86 ARG A C 1
ATOM 733 O O . ARG A 1 86 ? -12.583 2.778 4.290 1.00 92.12 86 ARG A O 1
ATOM 740 N N . PHE A 1 87 ? -10.776 1.582 3.668 1.00 91.44 87 PHE A N 1
ATOM 741 C CA . PHE A 1 87 ? -10.403 2.396 2.520 1.00 91.44 87 PHE A CA 1
ATOM 742 C C . PHE A 1 87 ? -10.258 1.490 1.301 1.00 91.44 87 PHE A C 1
ATOM 744 O O . PHE A 1 87 ? -9.395 0.616 1.293 1.00 91.44 87 PHE A O 1
ATOM 751 N N . ASP A 1 88 ? -11.099 1.676 0.284 1.00 92.56 88 ASP A N 1
ATOM 752 C CA . ASP A 1 88 ? -10.896 1.002 -1.001 1.00 92.56 88 ASP A CA 1
ATOM 753 C C . ASP A 1 88 ? -9.639 1.574 -1.655 1.00 92.56 88 ASP A C 1
ATOM 755 O O . ASP A 1 88 ? -9.424 2.788 -1.614 1.00 92.56 88 ASP A O 1
ATOM 759 N N . PHE A 1 89 ? -8.836 0.718 -2.282 1.00 91.69 89 PHE A N 1
ATOM 760 C CA . PHE A 1 89 ? -7.673 1.114 -3.062 1.00 91.69 89 PHE A CA 1
ATOM 761 C C . PHE A 1 89 ? -7.695 0.501 -4.460 1.00 91.69 89 PHE A C 1
ATOM 763 O O . PHE A 1 89 ? -8.171 -0.613 -4.678 1.00 91.69 89 PHE A O 1
ATOM 770 N N . ILE A 1 90 ? -7.101 1.228 -5.401 1.00 90.25 90 ILE A N 1
ATOM 771 C CA . ILE A 1 90 ? -6.714 0.717 -6.713 1.00 90.25 90 ILE A CA 1
ATOM 772 C C . ILE A 1 90 ? -5.239 1.045 -6.903 1.00 90.25 90 ILE A C 1
ATOM 774 O O . ILE A 1 90 ? -4.865 2.216 -6.860 1.00 90.25 90 ILE A O 1
ATOM 778 N N . TYR A 1 91 ? -4.423 0.022 -7.125 1.00 88.44 91 TYR A N 1
ATOM 779 C CA . TYR A 1 91 ? -3.015 0.158 -7.464 1.00 88.44 91 TYR A CA 1
ATOM 780 C C . TYR A 1 91 ? -2.857 0.217 -8.980 1.00 88.44 91 TYR A C 1
ATOM 782 O O . TYR A 1 91 ? -3.327 -0.668 -9.705 1.00 88.44 91 TYR A O 1
ATOM 790 N N . ARG A 1 92 ? -2.224 1.280 -9.467 1.00 85.81 92 ARG A N 1
ATOM 791 C CA . ARG A 1 92 ? -2.083 1.570 -10.892 1.00 85.81 92 ARG A CA 1
ATOM 792 C C . ARG A 1 92 ? -0.634 1.854 -11.241 1.00 85.81 92 ARG A C 1
ATOM 794 O O . ARG A 1 92 ? 0.114 2.340 -10.402 1.00 85.81 92 ARG A O 1
ATOM 801 N N . VAL A 1 93 ? -0.281 1.613 -12.496 1.00 79.31 93 VAL A N 1
ATOM 802 C CA . VAL A 1 93 ? 0.907 2.187 -13.146 1.00 79.31 93 VAL A CA 1
ATOM 803 C C . VAL A 1 93 ? 0.484 3.196 -14.209 1.00 79.31 93 VAL A C 1
ATOM 805 O O . VAL A 1 93 ? -0.714 3.366 -14.477 1.00 79.31 93 VAL A O 1
ATOM 808 N N . ASP A 1 94 ? 1.463 3.889 -14.791 1.00 68.12 94 ASP A N 1
ATOM 809 C CA . ASP A 1 94 ? 1.248 4.846 -15.874 1.00 68.12 94 ASP A CA 1
ATOM 810 C C . ASP A 1 94 ? 0.350 4.273 -16.981 1.00 68.12 94 ASP A C 1
ATOM 812 O O . ASP A 1 94 ? 0.317 3.068 -17.233 1.00 68.12 94 ASP A O 1
ATOM 816 N N . LEU A 1 95 ? -0.424 5.159 -17.621 1.00 65.00 95 LEU A N 1
ATOM 817 C CA . LEU A 1 95 ? -1.546 4.827 -18.518 1.00 65.00 95 LEU A CA 1
ATOM 818 C C . LEU A 1 95 ? -2.776 4.223 -17.807 1.00 65.00 95 LEU A C 1
ATOM 820 O O . LEU A 1 95 ? -3.652 3.656 -18.457 1.00 65.00 95 LEU A O 1
ATOM 824 N N . HIS A 1 96 ? -2.878 4.387 -16.481 1.00 66.12 96 HIS A N 1
ATOM 825 C CA . HIS A 1 96 ? -4.019 3.968 -15.652 1.00 66.12 96 HIS A CA 1
ATOM 826 C C . HIS A 1 96 ? -4.309 2.460 -15.644 1.00 66.12 96 HIS A C 1
ATOM 828 O O . HIS A 1 96 ? -5.406 2.056 -15.237 1.00 66.12 96 HIS A O 1
ATOM 834 N N . VAL A 1 97 ? -3.335 1.632 -16.026 1.00 75.44 97 VAL A N 1
ATOM 835 C CA . VAL A 1 97 ? -3.450 0.172 -15.965 1.00 75.44 97 VAL A CA 1
ATOM 836 C C . VAL A 1 97 ? -3.559 -0.257 -14.503 1.00 75.44 97 VAL A C 1
ATOM 838 O O . VAL A 1 97 ? -2.696 0.062 -13.688 1.00 75.44 97 VAL A O 1
ATOM 841 N N . MET A 1 98 ? -4.640 -0.963 -14.166 1.00 82.69 98 MET A N 1
ATOM 842 C CA . MET A 1 98 ? -4.867 -1.518 -12.831 1.00 82.69 98 MET A CA 1
ATOM 843 C C . MET A 1 98 ? -4.025 -2.783 -12.650 1.00 82.69 98 MET A C 1
ATOM 845 O O . MET A 1 98 ? -4.186 -3.736 -13.409 1.00 82.69 98 MET A O 1
ATOM 849 N N . ILE A 1 99 ? -3.169 -2.798 -11.629 1.00 84.81 99 ILE A N 1
ATOM 850 C CA . ILE A 1 99 ? -2.388 -3.979 -11.243 1.00 84.81 99 ILE A CA 1
ATOM 851 C C . ILE A 1 99 ? -3.185 -4.826 -10.257 1.00 84.81 99 ILE A C 1
ATOM 853 O O . ILE A 1 99 ? -3.367 -6.019 -10.474 1.00 84.81 99 ILE A O 1
ATOM 857 N N . ASN A 1 100 ? -3.653 -4.211 -9.170 1.00 89.81 100 ASN A N 1
ATOM 858 C CA . ASN A 1 100 ? -4.520 -4.856 -8.194 1.00 89.81 100 ASN A CA 1
ATOM 859 C C . ASN A 1 100 ? -5.439 -3.840 -7.502 1.00 89.81 100 ASN A C 1
ATOM 861 O O . ASN A 1 100 ? -5.294 -2.623 -7.651 1.00 89.81 100 ASN A O 1
ATOM 865 N N . SER A 1 101 ? -6.424 -4.355 -6.778 1.00 93.62 101 SER A N 1
ATOM 866 C CA . SER A 1 101 ? -7.373 -3.564 -6.002 1.00 93.62 101 SER A CA 1
ATOM 867 C C . SER A 1 101 ? -7.842 -4.337 -4.777 1.00 93.62 101 SER A C 1
ATOM 869 O O . SER A 1 101 ? -7.698 -5.563 -4.686 1.00 93.62 101 SER A O 1
ATOM 871 N N . GLY A 1 102 ? -8.391 -3.605 -3.818 1.00 93.88 102 GLY A N 1
ATOM 872 C CA . GLY A 1 102 ? -8.900 -4.183 -2.590 1.00 93.88 102 GLY A CA 1
ATOM 873 C C . GLY A 1 102 ? -9.195 -3.120 -1.550 1.00 93.88 102 GLY A C 1
ATOM 874 O O . GLY A 1 102 ? -9.537 -1.983 -1.871 1.00 93.88 102 GLY A O 1
ATOM 875 N N . LYS A 1 103 ? -9.049 -3.502 -0.285 1.00 94.19 103 LYS A N 1
ATOM 876 C CA . LYS A 1 103 ? -9.286 -2.663 0.884 1.00 94.19 103 LYS A CA 1
ATOM 877 C C . LYS A 1 103 ? -8.070 -2.645 1.787 1.00 94.19 103 LYS A C 1
ATOM 879 O O . LYS A 1 103 ? -7.485 -3.682 2.094 1.00 94.19 103 LYS A O 1
ATOM 884 N N . PHE A 1 104 ? -7.742 -1.456 2.264 1.00 92.88 104 PHE A N 1
ATOM 885 C CA . PHE A 1 104 ? -6.927 -1.279 3.451 1.00 92.88 104 PHE A CA 1
ATOM 886 C C . PHE A 1 104 ? -7.858 -1.205 4.651 1.00 92.88 104 PHE A C 1
ATOM 888 O O . PHE A 1 104 ? -8.779 -0.382 4.691 1.00 92.88 104 PHE A O 1
ATOM 895 N N . VAL A 1 105 ? -7.634 -2.096 5.611 1.00 94.62 105 VAL A N 1
ATOM 896 C CA . VAL A 1 105 ? -8.425 -2.181 6.837 1.00 94.62 105 VAL A CA 1
ATOM 897 C C . VAL A 1 105 ? -7.531 -1.800 8.004 1.00 94.62 105 VAL A C 1
ATOM 899 O O . VAL A 1 105 ? -6.546 -2.488 8.270 1.00 94.62 105 VAL A O 1
ATOM 902 N N . LEU A 1 106 ? -7.872 -0.703 8.677 1.00 94.44 106 LEU A N 1
ATOM 903 C CA . LEU A 1 106 ? -7.181 -0.237 9.875 1.00 94.44 106 LEU A CA 1
ATOM 904 C C . LEU A 1 106 ? -7.422 -1.243 11.008 1.00 94.44 106 LEU A C 1
ATOM 906 O O . LEU A 1 106 ? -8.573 -1.557 11.322 1.00 94.44 106 LEU A O 1
ATOM 910 N N . ILE A 1 107 ? -6.343 -1.762 11.589 1.00 95.62 107 ILE A N 1
ATOM 911 C CA . ILE A 1 107 ? -6.376 -2.738 12.688 1.00 95.62 107 ILE A CA 1
ATOM 912 C C . ILE A 1 107 ? -5.951 -2.128 14.025 1.00 95.62 107 ILE A C 1
ATOM 914 O O . ILE A 1 107 ? -6.414 -2.590 15.063 1.00 95.62 107 ILE A O 1
ATOM 918 N N . GLU A 1 108 ? -5.130 -1.078 14.004 1.00 92.75 108 GLU A N 1
ATOM 919 C CA . GLU A 1 108 ? -4.650 -0.382 15.199 1.00 92.75 108 GLU A CA 1
ATOM 920 C C . GLU A 1 108 ? -4.381 1.089 14.863 1.00 92.75 108 GLU A C 1
ATOM 922 O O . GLU A 1 108 ? -3.786 1.387 13.827 1.00 92.75 108 GLU A O 1
ATOM 927 N N . THR A 1 109 ? -4.851 2.003 15.710 1.00 87.88 109 THR A N 1
ATOM 928 C CA . THR A 1 109 ? -4.545 3.440 15.629 1.00 87.88 109 THR A CA 1
ATOM 929 C C . THR A 1 109 ? -3.264 3.745 16.388 1.00 87.88 109 THR A C 1
ATOM 931 O O . THR A 1 109 ? -3.020 3.132 17.425 1.00 87.88 109 THR A O 1
ATOM 934 N N . GLU A 1 110 ? -2.505 4.726 15.911 1.00 76.31 110 GLU A N 1
ATOM 935 C CA . GLU A 1 110 ? -1.285 5.218 16.564 1.00 76.31 110 GLU A CA 1
ATOM 936 C C . GLU A 1 110 ? -1.516 6.517 17.341 1.00 76.31 110 GLU A C 1
ATOM 938 O O . GLU A 1 110 ? -2.329 7.347 16.866 1.00 76.31 110 GLU A O 1
#

Sequence (110 aa):
MLPNGKYKVEFDKQFELYPKFEFQILNDSITFYENYSFVTRKIEKNKDCSLIIEKEIIDETDLTELQKMLNRQHPFYTFKTISDSRFDFIYRVDLHVMINSGKFVLIETE

Foldseek 3Di:
DDAFAKWWWDFDPVCNVPDTWIWTDDDQWIWTDDPNDIDIFGWDQDPQQKIFTDQDDDDCPPPDPVRVVVSPKGWMKHWDDPDPFKIKIFIAIPVRDTPTIGIIGGDTHD

Secondary structure (DSSP, 8-state):
-PPSEEEEEEE-GGGTTSPP-EEEEETTEEEEEETTEEEEEEEEE-TTSEEEEPPP----TT--HHHHHHHT---EEEEEEEETTEEEEEEEEGGGEEEEEEEEEEEEE-

Radius of gyration: 14.75 Å; chains: 1; bounding box: 39×31×40 Å

pLDDT: mean 85.77, std 7.85, range [65.0, 96.0]